Protein AF-A0A8J5JFW4-F1 (afdb_monomer)

pLDDT: mean 97.4, std 1.34, range [9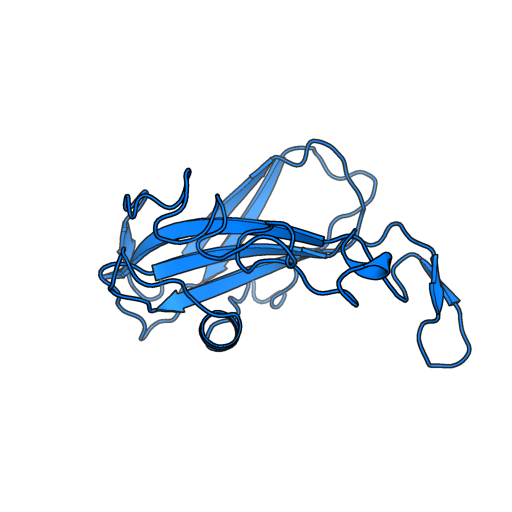2.25, 98.81]

InterPro domains:
  IPR004302 Cellulose/chitin-binding protein, N-terminal [PF03067] (5-155)

Solvent-accessible surface area (backbone atoms only — not comparable to full-atom values): 8686 Å² total; per-residue (Å²): 101,42,64,85,74,44,77,62,39,61,32,83,32,45,42,67,52,87,56,64,84,58,36,50,56,32,28,71,18,86,67,18,75,56,62,68,76,48,76,48,50,42,43,36,76,42,80,47,75,46,82,44,94,70,88,45,39,34,31,38,37,40,26,38,21,83,63,63,42,56,71,57,66,82,56,66,73,48,26,69,75,33,67,33,38,32,66,86,68,80,41,49,64,49,74,44,56,94,86,59,68,50,69,43,77,50,43,32,34,45,56,72,84,53,67,26,84,28,23,41,42,31,45,38,36,44,34,25,76,35,72,24,56,59,86,78,92,50,69,40,74,42,20,49,84,55,64,73,49,36,38,67,45,40,28,28,29,87

Structure (mmCIF, N/CA/C/O backbone):
data_AF-A0A8J5JFW4-F1
#
_entry.id   AF-A0A8J5JFW4-F1
#
loop_
_atom_site.group_PDB
_atom_site.id
_atom_site.type_symbol
_atom_site.label_atom_id
_atom_site.label_alt_id
_atom_site.label_comp_id
_atom_site.label_asym_id
_atom_site.label_entity_id
_atom_site.label_seq_id
_atom_site.pdbx_PDB_ins_code
_atom_site.Cartn_x
_atom_site.Cartn_y
_atom_site.Cartn_z
_atom_site.occupancy
_atom_site.B_iso_or_equiv
_atom_site.auth_seq_id
_atom_site.auth_comp_id
_atom_site.auth_asym_id
_atom_site.auth_atom_id
_atom_site.pdbx_PDB_model_num
ATOM 1 N N . VAL A 1 1 ? 4.874 -13.416 -13.579 1.00 93.19 1 VAL A N 1
ATOM 2 C CA . VAL A 1 1 ? 3.407 -13.609 -13.709 1.00 93.19 1 VAL A CA 1
ATOM 3 C C . VAL A 1 1 ? 2.710 -12.271 -13.915 1.00 93.19 1 VAL A C 1
ATOM 5 O O . VAL A 1 1 ? 2.188 -12.075 -15.003 1.00 93.19 1 VAL A O 1
ATOM 8 N N . GLN A 1 2 ? 2.814 -11.332 -12.965 1.00 96.44 2 GLN A N 1
ATOM 9 C CA . GLN A 1 2 ? 2.224 -9.981 -13.025 1.00 96.44 2 GLN A CA 1
ATOM 10 C C . GLN A 1 2 ? 2.268 -9.324 -14.421 1.00 96.44 2 GLN A C 1
ATOM 12 O O . GLN A 1 2 ? 1.226 -9.097 -15.022 1.00 96.44 2 GLN A O 1
ATOM 17 N N . TRP A 1 3 ? 3.454 -9.081 -14.985 1.00 95.44 3 TRP A N 1
ATOM 18 C CA . TRP A 1 3 ? 3.579 -8.346 -16.254 1.00 95.44 3 TRP A CA 1
ATOM 19 C C . TRP A 1 3 ? 3.353 -9.184 -17.514 1.00 95.44 3 TRP A C 1
ATOM 21 O O . TRP A 1 3 ? 2.785 -8.691 -18.478 1.00 95.44 3 TRP A O 1
ATOM 31 N N . ASN A 1 4 ? 3.753 -10.457 -17.501 1.00 94.31 4 ASN A N 1
ATOM 32 C CA . ASN A 1 4 ? 3.6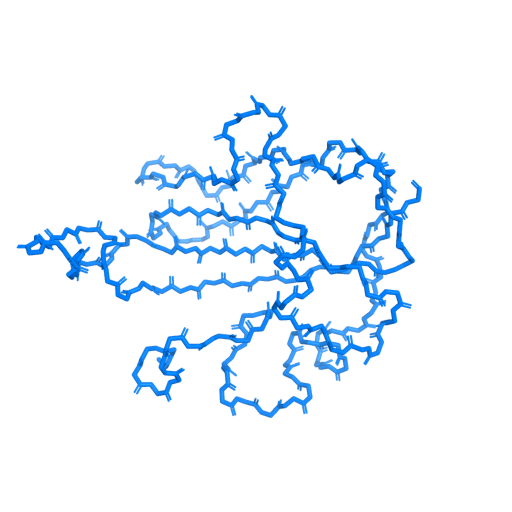81 -11.309 -18.696 1.00 94.31 4 ASN A CA 1
ATOM 33 C C . ASN A 1 4 ? 2.305 -11.957 -18.916 1.00 94.31 4 ASN A C 1
ATOM 35 O O . ASN A 1 4 ? 2.001 -12.343 -20.037 1.00 94.31 4 ASN A O 1
ATOM 39 N N . GLN A 1 5 ? 1.522 -12.170 -17.853 1.00 96.31 5 GLN A N 1
ATOM 40 C CA . GLN A 1 5 ? 0.241 -12.894 -17.917 1.00 96.31 5 GLN A CA 1
ATOM 41 C C . GLN A 1 5 ? -0.944 -12.047 -17.452 1.00 96.31 5 GLN A C 1
ATOM 43 O O . GLN A 1 5 ? -2.051 -12.250 -17.939 1.00 96.31 5 GLN A O 1
ATOM 48 N N . ASN A 1 6 ? -0.719 -11.105 -16.528 1.00 96.94 6 ASN A N 1
ATOM 49 C CA . ASN A 1 6 ? -1.789 -10.315 -15.916 1.00 96.94 6 ASN A CA 1
ATOM 50 C C . ASN A 1 6 ? -1.755 -8.835 -16.322 1.00 96.94 6 ASN A C 1
ATOM 52 O O . ASN A 1 6 ? -2.416 -8.026 -15.675 1.00 96.94 6 ASN A O 1
ATOM 56 N N . ASP A 1 7 ? -0.985 -8.463 -17.347 1.00 96.50 7 ASP A N 1
ATOM 57 C CA . ASP A 1 7 ? -0.866 -7.079 -17.832 1.00 96.50 7 ASP A CA 1
ATOM 58 C C . ASP A 1 7 ? -0.523 -6.068 -16.719 1.00 96.50 7 ASP A C 1
ATOM 60 O O . ASP A 1 7 ? -1.106 -4.989 -16.626 1.00 96.50 7 ASP A O 1
ATOM 64 N N . GLY A 1 8 ? 0.376 -6.447 -15.809 1.00 95.62 8 GLY A N 1
ATOM 65 C CA . GLY A 1 8 ? 0.798 -5.611 -14.680 1.00 95.62 8 GLY A CA 1
ATOM 66 C C . GLY A 1 8 ? -0.116 -5.685 -13.453 1.00 95.62 8 GLY A C 1
ATOM 67 O O . GLY A 1 8 ? 0.238 -5.168 -12.392 1.00 95.62 8 GLY A O 1
ATOM 68 N N . LYS A 1 9 ? -1.266 -6.362 -13.549 1.00 97.12 9 LYS A N 1
ATOM 69 C CA . LYS A 1 9 ? -2.244 -6.445 -12.456 1.00 97.12 9 LYS A CA 1
ATOM 70 C C . LYS A 1 9 ? -1.777 -7.376 -11.341 1.00 97.12 9 LYS A C 1
ATOM 72 O O . LYS A 1 9 ? -1.210 -8.446 -11.579 1.00 97.12 9 LYS A O 1
ATOM 77 N N . CYS A 1 10 ? -2.105 -6.974 -10.121 1.00 97.69 10 CYS A N 1
ATOM 78 C CA . CY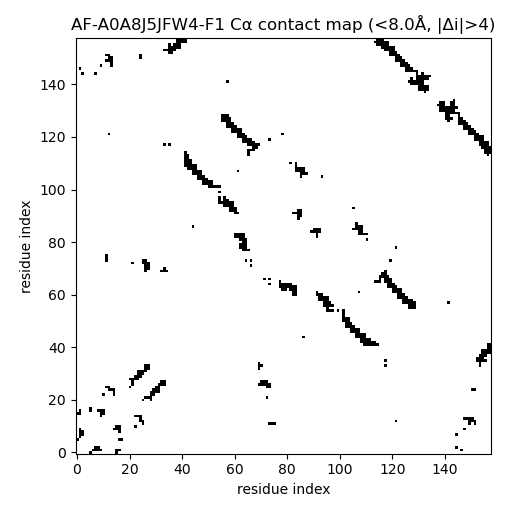S A 1 10 ? -1.819 -7.675 -8.877 1.00 97.69 10 CYS A CA 1
ATOM 79 C C . CYS A 1 10 ? -3.079 -7.659 -8.001 1.00 97.69 10 CYS A C 1
ATOM 81 O O . CYS A 1 10 ? -3.854 -6.699 -8.062 1.00 97.69 10 CYS A O 1
ATOM 83 N N . GLY A 1 11 ? -3.306 -8.714 -7.214 1.00 98.00 11 GLY A N 1
ATOM 84 C CA . GLY A 1 11 ? -4.351 -8.728 -6.193 1.00 98.00 11 GLY A CA 1
ATOM 85 C C . GLY A 1 11 ? -4.190 -7.556 -5.221 1.00 98.00 11 GLY A C 1
ATOM 86 O O . GLY A 1 11 ? -3.095 -7.018 -5.034 1.00 98.00 11 GLY A O 1
ATOM 87 N N . VAL A 1 12 ? -5.288 -7.130 -4.595 1.00 97.75 12 VAL A N 1
ATOM 88 C CA . VAL A 1 12 ? -5.250 -6.005 -3.643 1.00 97.75 12 VAL A CA 1
ATOM 89 C C . VAL A 1 12 ? -4.364 -6.318 -2.435 1.00 97.75 12 VAL A C 1
ATOM 91 O O . VAL A 1 12 ? -3.755 -5.413 -1.885 1.00 97.75 12 VAL A O 1
ATOM 94 N N . CYS A 1 13 ? -4.202 -7.591 -2.076 1.00 98.38 13 CYS A N 1
ATOM 95 C CA . CYS A 1 13 ? -3.366 -8.011 -0.953 1.00 98.38 13 CYS A CA 1
ATOM 96 C C . CYS A 1 13 ? -2.139 -8.838 -1.371 1.00 98.38 13 CYS A C 1
ATOM 98 O O . CYS A 1 13 ? -1.579 -9.551 -0.548 1.00 98.38 13 CYS A O 1
ATOM 100 N N . GLY A 1 14 ? -1.700 -8.700 -2.630 1.00 98.19 14 GLY A N 1
ATOM 101 C CA . GLY A 1 14 ? -0.435 -9.261 -3.132 1.00 98.19 14 GLY A CA 1
ATOM 102 C C . GLY A 1 14 ? -0.561 -10.582 -3.885 1.00 98.19 14 GLY A C 1
ATOM 103 O O . GLY A 1 14 ? 0.407 -11.030 -4.497 1.00 98.19 14 GLY A O 1
ATOM 104 N N . ASP A 1 15 ? -1.749 -11.183 -3.895 1.00 98.56 15 ASP A N 1
ATOM 105 C CA . ASP A 1 15 ? -2.010 -12.432 -4.602 1.00 98.56 15 ASP A CA 1
ATOM 106 C C . ASP A 1 15 ? -1.881 -12.294 -6.130 1.00 98.56 15 ASP A C 1
ATOM 108 O O . ASP A 1 15 ? -2.008 -11.213 -6.722 1.00 98.56 15 ASP A O 1
ATOM 112 N N . ASN A 1 16 ? -1.726 -13.432 -6.807 1.00 98.12 16 ASN A N 1
ATOM 113 C CA . ASN A 1 16 ? -1.787 -13.486 -8.259 1.00 98.12 16 ASN A CA 1
ATOM 114 C C . ASN A 1 16 ? -3.169 -13.032 -8.762 1.00 98.12 16 ASN A C 1
ATOM 116 O O . ASN A 1 16 ? -4.200 -13.619 -8.444 1.00 98.12 16 ASN A O 1
ATOM 120 N N . TRP A 1 17 ? -3.192 -12.011 -9.621 1.00 97.88 17 TRP A N 1
ATOM 121 C CA . TRP A 1 17 ? -4.436 -11.447 -10.148 1.00 97.88 17 TRP A CA 1
ATOM 122 C C . TRP A 1 17 ? -5.326 -12.466 -10.881 1.00 97.88 17 TRP A C 1
ATOM 124 O O . TRP A 1 17 ? -6.547 -12.324 -10.869 1.00 97.88 17 TRP A O 1
ATOM 134 N N . ALA A 1 18 ? -4.754 -13.490 -11.513 1.00 97.56 18 ALA A N 1
ATOM 135 C CA . ALA A 1 18 ? -5.536 -14.502 -12.225 1.00 97.56 18 ALA A CA 1
ATOM 136 C C . ALA A 1 18 ? -6.252 -15.503 -11.298 1.00 97.56 18 ALA A C 1
ATOM 138 O O . ALA A 1 18 ? -7.145 -16.215 -11.762 1.00 97.56 18 ALA A O 1
ATOM 139 N N . ASP A 1 19 ? -5.884 -15.562 -10.016 1.00 98.00 19 ASP A N 1
ATOM 140 C CA . ASP A 1 19 ? -6.501 -16.485 -9.067 1.00 98.00 19 ASP A CA 1
ATOM 141 C C . ASP A 1 19 ? -7.954 -16.062 -8.776 1.00 98.00 19 ASP A C 1
ATOM 143 O O . ASP A 1 19 ? -8.260 -14.859 -8.759 1.00 98.00 19 ASP A O 1
ATOM 147 N N . PRO A 1 20 ? -8.874 -17.027 -8.579 1.00 97.44 20 PRO A N 1
ATOM 148 C CA . PRO A 1 20 ? -10.273 -16.731 -8.301 1.00 97.44 20 PRO A CA 1
ATOM 149 C C . PRO A 1 20 ? -10.427 -16.011 -6.960 1.00 97.44 20 PRO A C 1
ATOM 151 O O . PRO A 1 20 ? -9.698 -16.281 -6.011 1.00 97.44 20 PRO A O 1
ATOM 154 N N . GLN A 1 21 ? -11.421 -15.128 -6.871 1.00 96.88 21 GLN A N 1
ATOM 155 C CA . GLN A 1 21 ? -11.783 -14.499 -5.605 1.00 96.88 21 GLN A CA 1
ATOM 156 C C . GLN A 1 21 ? -12.712 -15.399 -4.761 1.00 96.88 21 GLN A C 1
ATOM 158 O O . GLN A 1 21 ? -13.586 -16.059 -5.338 1.00 96.88 21 GLN A O 1
ATOM 163 N N . PRO A 1 22 ? -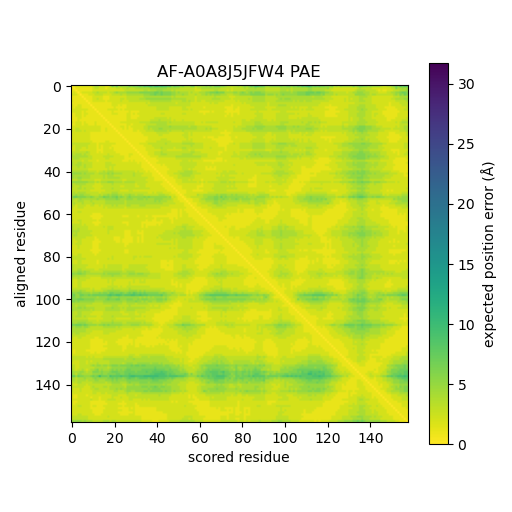12.590 -15.384 -3.417 1.00 97.50 22 PRO A N 1
ATOM 164 C CA . PRO A 1 22 ? -11.565 -14.664 -2.656 1.00 97.50 22 PRO A CA 1
ATOM 165 C C . PRO A 1 22 ? -10.181 -15.291 -2.844 1.00 97.50 22 PRO A C 1
ATOM 167 O O . PRO A 1 22 ? -10.031 -16.509 -2.738 1.00 97.50 22 PRO A O 1
ATOM 170 N N . ARG A 1 23 ? -9.180 -14.448 -3.114 1.00 98.44 23 ARG A N 1
ATOM 171 C CA . ARG A 1 23 ? -7.777 -14.881 -3.097 1.00 98.44 23 ARG A CA 1
ATOM 172 C C . ARG A 1 23 ? -7.329 -15.100 -1.655 1.00 98.44 23 ARG A C 1
ATOM 174 O O . ARG A 1 23 ? -8.012 -14.673 -0.723 1.00 98.44 23 ARG A O 1
ATOM 181 N N . ASP A 1 24 ? -6.200 -15.767 -1.451 1.00 98.50 24 ASP A N 1
ATOM 182 C CA . ASP A 1 24 ? -5.784 -16.221 -0.124 1.00 98.50 24 ASP A CA 1
ATOM 183 C C . ASP A 1 24 ? -5.656 -15.078 0.895 1.00 98.50 24 ASP A C 1
ATOM 185 O O . ASP A 1 24 ? -6.057 -15.247 2.052 1.00 98.50 24 ASP A O 1
ATOM 189 N N . ASN A 1 25 ? -5.158 -13.912 0.475 1.00 98.56 25 ASN A N 1
ATOM 190 C CA . ASN A 1 25 ? -4.994 -12.739 1.335 1.00 98.56 25 ASN A CA 1
ATOM 191 C C . ASN A 1 25 ? -6.188 -11.762 1.324 1.00 98.56 25 ASN A C 1
ATOM 193 O O . ASN A 1 25 ? -6.134 -10.731 1.993 1.00 98.56 25 ASN A O 1
ATOM 197 N N . GLU A 1 26 ? -7.276 -12.071 0.615 1.00 98.31 26 GLU A N 1
ATOM 198 C CA . GLU A 1 26 ? -8.506 -11.266 0.589 1.00 98.31 26 GLU A CA 1
ATOM 199 C C . GLU A 1 26 ? -9.531 -11.747 1.632 1.00 98.31 26 GLU A C 1
ATOM 201 O O . GLU A 1 26 ? -9.447 -12.863 2.146 1.00 98.31 26 GLU A O 1
ATOM 206 N N . ALA A 1 27 ? -10.535 -10.917 1.941 1.00 98.12 27 ALA A N 1
ATOM 207 C CA . ALA A 1 27 ? -11.616 -11.274 2.863 1.00 98.12 27 ALA A CA 1
ATOM 208 C C . ALA A 1 27 ? -12.322 -12.575 2.436 1.00 98.12 27 ALA A C 1
ATOM 210 O O . ALA A 1 27 ? -12.810 -12.693 1.311 1.00 98.12 27 ALA A O 1
ATOM 211 N N . GLY A 1 28 ? -12.382 -13.552 3.343 1.00 96.44 28 GLY A N 1
ATOM 212 C CA . GLY A 1 28 ? -12.917 -14.890 3.067 1.00 96.44 28 GLY A CA 1
ATOM 213 C C . GLY A 1 28 ? -11.906 -15.876 2.464 1.00 96.44 28 GLY A C 1
ATOM 214 O O . GLY A 1 28 ? -12.243 -17.049 2.305 1.00 96.44 28 GLY A O 1
ATOM 215 N N . GLY A 1 29 ? -10.686 -15.427 2.163 1.00 97.81 29 GLY A N 1
ATOM 216 C CA . GLY A 1 29 ? -9.555 -16.270 1.792 1.00 97.81 29 GLY A CA 1
ATOM 217 C C . GLY A 1 29 ? -8.939 -17.001 2.986 1.00 97.81 29 GLY A C 1
ATOM 218 O O . GLY A 1 29 ? -9.366 -16.864 4.136 1.00 97.81 29 GLY A O 1
ATOM 219 N N . THR A 1 30 ? -7.892 -17.780 2.719 1.00 98.19 30 THR A N 1
ATOM 220 C CA . THR A 1 30 ? -7.172 -18.564 3.735 1.00 98.19 30 THR A CA 1
ATOM 221 C C . THR A 1 30 ? -6.655 -17.700 4.898 1.00 98.19 30 THR A C 1
ATOM 223 O O . THR A 1 30 ? -6.710 -18.121 6.064 1.00 98.19 30 THR A O 1
ATOM 226 N N . TYR A 1 31 ? -6.176 -16.488 4.598 1.00 98.25 31 TYR A N 1
ATOM 227 C CA . TYR A 1 31 ? -5.553 -15.571 5.556 1.00 98.25 31 TYR A CA 1
ATOM 228 C C . TYR A 1 31 ? -6.434 -14.368 5.918 1.00 98.25 31 TYR A C 1
ATOM 230 O O . TYR A 1 31 ? -6.335 -13.880 7.045 1.00 98.25 31 TYR A O 1
ATOM 238 N N . GLY A 1 32 ? -7.335 -13.926 5.032 1.00 97.12 32 GLY A N 1
ATOM 239 C CA . GLY A 1 32 ? -8.265 -12.816 5.281 1.00 97.12 32 GLY A CA 1
ATOM 240 C C . GLY A 1 32 ? -9.440 -13.199 6.185 1.00 97.12 32 GLY A C 1
ATOM 241 O O . GLY A 1 32 ? -10.585 -13.300 5.742 1.00 97.12 32 GLY A O 1
ATOM 242 N N . LYS A 1 33 ? -9.145 -13.433 7.469 1.00 96.94 33 LYS A N 1
ATOM 243 C CA . LYS A 1 33 ? -10.101 -13.920 8.482 1.00 96.94 33 LYS A CA 1
ATOM 244 C C . LYS A 1 33 ? -10.906 -12.817 9.177 1.00 96.94 33 LYS A C 1
ATOM 246 O O . LYS A 1 33 ? -11.731 -13.145 10.030 1.00 96.94 33 LYS A O 1
ATOM 251 N N . GLY A 1 34 ? -10.655 -11.542 8.872 1.00 96.44 34 GLY A N 1
ATOM 252 C CA . GLY A 1 34 ? -11.365 -10.424 9.495 1.00 96.44 34 GLY A CA 1
ATOM 253 C C . GLY A 1 34 ? -10.985 -10.174 10.953 1.00 96.44 34 GLY A C 1
ATOM 254 O O . GLY A 1 34 ? -11.796 -9.673 11.734 1.00 96.44 34 GLY A O 1
ATOM 255 N N . VAL A 1 35 ? -9.786 -10.595 11.357 1.00 98.31 35 VAL A N 1
ATOM 256 C CA . VAL A 1 35 ? -9.301 -10.424 12.729 1.00 98.31 35 VAL A CA 1
ATOM 257 C C . VAL A 1 35 ? -8.676 -9.045 12.846 1.00 98.31 35 VAL A C 1
ATOM 259 O O . VAL A 1 35 ? -7.623 -8.807 12.268 1.00 98.31 35 VAL A O 1
ATOM 262 N N . ILE A 1 36 ? -9.292 -8.167 13.636 1.00 98.62 36 ILE A N 1
ATOM 263 C CA . ILE A 1 36 ? -8.736 -6.841 13.917 1.00 98.62 36 ILE A CA 1
ATOM 264 C C . ILE A 1 36 ? -7.453 -6.993 14.736 1.00 98.62 36 ILE A C 1
ATOM 266 O O . ILE A 1 36 ? -7.504 -7.384 15.905 1.00 98.62 36 ILE A O 1
ATOM 270 N N . VAL A 1 37 ? -6.306 -6.699 14.124 1.00 98.25 37 VAL A N 1
ATOM 271 C CA . VAL A 1 37 ? -4.990 -6.888 14.755 1.00 98.25 37 VAL A CA 1
ATOM 272 C C . VAL A 1 37 ? -4.569 -5.702 15.620 1.00 98.25 37 VAL A C 1
ATOM 274 O O . VAL A 1 37 ? -3.747 -5.865 16.520 1.00 98.25 37 VAL A O 1
ATOM 277 N N . ALA A 1 38 ? -5.145 -4.522 15.387 1.00 98.00 38 ALA A N 1
ATOM 278 C CA . ALA A 1 38 ? -4.867 -3.318 16.160 1.00 98.00 38 ALA A CA 1
ATOM 279 C C . ALA A 1 38 ? -6.033 -2.323 16.101 1.00 98.00 38 ALA A C 1
ATOM 281 O O . ALA A 1 38 ? -6.802 -2.307 15.140 1.00 98.00 38 ALA A O 1
ATOM 282 N N . ASN A 1 39 ? -6.143 -1.482 17.131 1.00 98.50 39 ASN A N 1
ATOM 283 C CA . ASN A 1 39 ? -7.095 -0.376 17.188 1.00 98.50 39 ASN A CA 1
ATOM 284 C C . ASN A 1 39 ? -6.336 0.938 17.385 1.00 98.50 39 ASN A C 1
ATOM 286 O O . ASN A 1 39 ? -5.440 1.008 18.228 1.00 98.50 39 ASN A O 1
ATOM 290 N N . TYR A 1 40 ? -6.738 1.967 16.651 1.00 98.56 40 TYR A N 1
ATOM 291 C CA . TYR A 1 40 ? -6.120 3.289 16.646 1.00 98.56 40 TYR A CA 1
ATOM 292 C C . TYR A 1 40 ? -7.159 4.384 16.874 1.00 98.56 40 TYR A C 1
ATOM 294 O O . TYR A 1 40 ? -8.367 4.141 16.828 1.00 98.56 40 TYR A O 1
ATOM 302 N N . THR A 1 41 ? -6.676 5.596 17.122 1.00 98.44 41 THR A N 1
ATOM 303 C CA . THR A 1 41 ? -7.513 6.799 17.175 1.00 98.44 41 THR A CA 1
ATOM 304 C C . THR A 1 41 ? -7.458 7.515 15.828 1.00 98.44 41 THR A C 1
ATOM 306 O O . THR A 1 41 ? -6.408 7.542 15.187 1.00 98.44 41 THR A O 1
ATOM 309 N N . ARG A 1 42 ? -8.558 8.126 15.387 1.00 97.75 42 ARG A N 1
ATOM 310 C CA . ARG A 1 42 ? -8.536 9.026 14.213 1.00 97.75 42 ARG A CA 1
ATOM 311 C C . ARG A 1 42 ? -7.441 10.098 14.333 1.00 97.75 42 ARG A C 1
ATOM 313 O O . ARG A 1 42 ? -7.191 10.607 15.428 1.00 97.75 42 ARG A O 1
ATOM 320 N N . GLY A 1 43 ? -6.784 10.433 13.224 1.00 97.62 43 GLY A N 1
ATOM 321 C CA . GLY A 1 43 ? -5.679 11.402 13.211 1.00 97.62 43 GLY A CA 1
ATOM 322 C C . GLY A 1 43 ? -4.370 10.927 13.855 1.00 97.62 43 GLY A C 1
ATOM 323 O O . GLY A 1 43 ? -3.402 11.687 13.889 1.00 97.62 43 GLY A O 1
ATOM 324 N N . GLN A 1 44 ? -4.323 9.704 14.399 1.00 98.25 44 GLN A N 1
ATOM 325 C CA . GLN A 1 44 ? -3.139 9.180 15.076 1.00 98.25 44 GLN A CA 1
ATOM 326 C C . GLN A 1 44 ? -1.968 8.994 14.100 1.00 98.25 44 GLN A C 1
ATOM 328 O O . GLN A 1 44 ? -2.135 8.508 12.981 1.00 98.25 44 GLN A O 1
ATOM 333 N N . GLU A 1 45 ? -0.766 9.330 14.568 1.00 98.38 45 GLU A N 1
ATOM 334 C CA . GLU A 1 45 ? 0.492 8.939 13.935 1.00 98.38 45 GLU A CA 1
ATOM 335 C C . GLU A 1 45 ? 0.793 7.463 14.240 1.00 98.38 45 GLU A C 1
ATOM 337 O O . GLU A 1 45 ? 0.860 7.038 15.399 1.00 98.38 45 GLU A O 1
ATOM 342 N N . LEU A 1 46 ? 0.921 6.673 13.180 1.00 96.62 46 LEU A N 1
ATOM 343 C CA . LEU A 1 46 ? 1.094 5.230 13.191 1.00 96.62 46 LEU A CA 1
ATOM 344 C C . LEU A 1 46 ? 2.533 4.886 12.803 1.00 96.62 46 LEU A C 1
ATOM 346 O O . LEU A 1 46 ? 2.921 5.099 11.656 1.00 96.62 46 LEU A O 1
ATOM 350 N N . GLU A 1 47 ? 3.300 4.304 13.726 1.00 97.81 47 GLU A N 1
ATOM 351 C CA . GLU A 1 47 ? 4.576 3.673 13.378 1.00 97.81 47 GLU A CA 1
ATOM 352 C C . GLU A 1 47 ? 4.313 2.351 12.644 1.00 97.81 47 GLU A C 1
ATOM 354 O O . GLU A 1 47 ? 3.633 1.461 13.163 1.00 97.81 47 GLU A O 1
ATOM 359 N N . ILE A 1 48 ? 4.864 2.224 11.440 1.00 97.56 48 ILE A N 1
ATOM 360 C CA . ILE A 1 48 ? 4.841 1.013 10.626 1.00 97.56 48 ILE A CA 1
ATOM 361 C C . ILE A 1 48 ? 6.264 0.481 10.514 1.00 97.56 48 ILE A C 1
ATOM 363 O O . ILE A 1 48 ? 7.185 1.217 10.162 1.00 97.56 48 ILE A O 1
ATOM 367 N N . GLN A 1 49 ? 6.416 -0.819 10.762 1.00 97.19 49 GLN A N 1
ATOM 368 C CA . GLN A 1 49 ? 7.668 -1.538 10.568 1.00 97.19 49 GLN A CA 1
ATOM 369 C C . GLN A 1 49 ? 7.523 -2.545 9.430 1.00 97.19 49 GLN A C 1
ATOM 371 O O . GLN A 1 49 ? 6.558 -3.311 9.390 1.00 97.19 49 GLN A O 1
ATOM 376 N N . VAL A 1 50 ? 8.488 -2.539 8.514 1.00 97.56 50 VAL A N 1
ATOM 377 C CA . VAL A 1 50 ? 8.572 -3.473 7.389 1.00 97.56 50 VAL A CA 1
ATOM 378 C C . VAL A 1 50 ? 9.866 -4.268 7.519 1.00 97.56 50 VAL A C 1
ATOM 380 O O . VAL A 1 50 ? 10.945 -3.683 7.614 1.00 97.56 50 VAL A O 1
ATOM 383 N N . ASP A 1 51 ? 9.735 -5.594 7.521 1.00 96.25 51 ASP A N 1
ATOM 384 C CA . ASP A 1 51 ? 10.846 -6.548 7.497 1.00 96.25 51 ASP A CA 1
ATOM 385 C C . ASP A 1 51 ? 11.156 -6.927 6.044 1.00 96.25 51 ASP A C 1
ATOM 387 O O . ASP A 1 51 ? 10.407 -7.680 5.408 1.00 96.25 51 ASP A O 1
ATOM 391 N N . LEU A 1 52 ? 12.216 -6.346 5.481 1.00 95.06 52 LEU A N 1
ATOM 392 C CA . LEU A 1 52 ? 12.579 -6.522 4.083 1.00 95.06 52 LEU A CA 1
ATOM 393 C C . LEU A 1 52 ? 13.762 -7.484 3.933 1.00 95.06 52 LEU A C 1
ATOM 395 O O . LEU A 1 52 ? 14.925 -7.092 3.906 1.00 95.06 52 LEU A O 1
ATOM 399 N N . THR A 1 53 ? 13.445 -8.759 3.712 1.00 92.25 53 THR A N 1
ATOM 400 C CA . THR A 1 53 ? 14.454 -9.823 3.538 1.00 92.25 53 THR A CA 1
ATOM 401 C C . THR A 1 53 ? 15.345 -9.663 2.299 1.00 92.25 53 THR A C 1
ATOM 403 O O . THR A 1 53 ? 16.427 -10.248 2.222 1.00 92.25 53 THR A O 1
ATOM 406 N N . THR A 1 54 ? 14.905 -8.923 1.277 1.00 94.06 54 THR A N 1
ATOM 407 C CA . THR A 1 54 ? 15.712 -8.614 0.088 1.00 94.06 54 THR A CA 1
ATOM 408 C C . THR A 1 54 ? 15.362 -7.232 -0.448 1.00 94.06 54 THR A C 1
ATOM 410 O O . THR A 1 54 ? 14.209 -6.935 -0.751 1.00 94.06 54 THR A O 1
ATOM 413 N N . ASN A 1 55 ? 16.383 -6.391 -0.588 1.00 95.31 55 ASN A N 1
ATOM 414 C CA . ASN A 1 55 ? 16.243 -5.013 -1.031 1.00 95.31 55 ASN A CA 1
ATOM 415 C C . ASN A 1 55 ? 16.237 -4.921 -2.566 1.00 95.31 55 ASN A C 1
ATOM 417 O O . ASN A 1 55 ? 17.248 -5.183 -3.221 1.00 95.31 55 ASN A O 1
ATOM 421 N N . HIS A 1 56 ? 15.092 -4.540 -3.136 1.00 96.56 56 HIS A N 1
ATOM 422 C CA . HIS A 1 56 ? 14.892 -4.355 -4.577 1.00 96.56 56 HIS A CA 1
ATOM 423 C C . HIS A 1 56 ? 14.783 -2.866 -4.969 1.00 96.56 56 HIS A C 1
ATOM 425 O O . HIS A 1 56 ? 14.258 -2.558 -6.041 1.00 96.56 56 HIS A O 1
ATOM 431 N N . LEU A 1 57 ? 15.296 -1.941 -4.139 1.00 97.44 57 LEU A N 1
ATOM 432 C CA . LEU A 1 57 ? 15.202 -0.479 -4.320 1.00 97.44 57 LEU A CA 1
ATOM 433 C C . LEU A 1 57 ? 13.746 0.002 -4.459 1.00 97.44 57 LEU A C 1
ATOM 4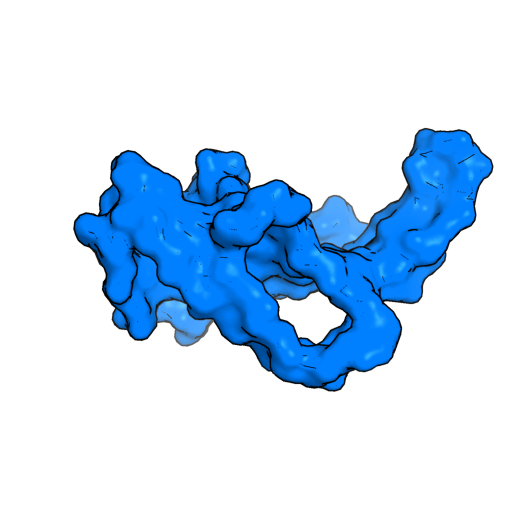35 O O . LEU A 1 57 ? 12.822 -0.751 -4.184 1.00 97.44 57 LEU A O 1
ATOM 439 N N . GLY A 1 58 ? 13.505 1.237 -4.893 1.00 97.50 58 GLY A N 1
ATOM 440 C CA . GLY A 1 58 ? 12.149 1.738 -5.143 1.00 97.50 58 GLY A CA 1
ATOM 441 C C . GLY A 1 58 ? 11.545 2.399 -3.909 1.00 97.50 58 GLY A C 1
ATOM 442 O O . GLY A 1 58 ? 12.225 3.187 -3.253 1.00 97.50 58 GLY A O 1
ATOM 443 N N . PHE A 1 59 ? 10.268 2.147 -3.619 1.00 98.38 59 PHE A N 1
ATOM 444 C CA . PHE A 1 59 ? 9.580 2.812 -2.510 1.00 98.38 59 PHE A CA 1
ATOM 445 C C . PHE A 1 59 ? 8.383 2.030 -1.960 1.00 98.38 59 PHE A C 1
ATOM 447 O O . PHE A 1 59 ? 7.717 1.285 -2.683 1.00 98.38 59 PHE A O 1
ATOM 454 N N . PHE A 1 60 ? 8.081 2.256 -0.683 1.00 98.44 60 PHE A N 1
ATOM 455 C CA . PHE A 1 60 ? 6.828 1.855 -0.053 1.00 98.44 60 PHE A CA 1
ATOM 456 C C . PHE A 1 60 ? 5.798 2.985 -0.105 1.00 98.44 60 PHE A C 1
ATOM 458 O O . PHE A 1 60 ? 6.137 4.158 0.063 1.00 98.44 60 PHE A O 1
ATOM 465 N N . GLU A 1 61 ? 4.539 2.600 -0.262 1.00 98.75 61 GLU A N 1
ATOM 466 C CA . GLU A 1 61 ? 3.351 3.422 -0.046 1.00 98.75 61 GLU A CA 1
ATOM 467 C C . GLU A 1 61 ? 2.397 2.689 0.902 1.00 98.75 61 GLU A C 1
ATOM 469 O O . GLU A 1 61 ? 2.393 1.454 0.980 1.00 98.75 61 GLU A O 1
ATOM 474 N N . PHE A 1 62 ? 1.585 3.463 1.620 1.00 98.81 62 PHE A N 1
ATOM 475 C CA . PHE A 1 62 ? 0.596 2.944 2.556 1.00 98.81 62 PHE A CA 1
ATOM 476 C C . PHE A 1 62 ? -0.766 3.547 2.249 1.00 98.81 62 PHE A C 1
ATOM 478 O O . PHE A 1 62 ? -0.890 4.763 2.135 1.00 98.81 62 PHE A O 1
ATOM 485 N N . SER A 1 63 ? -1.788 2.706 2.147 1.00 98.75 63 SER A N 1
ATOM 486 C CA . SER A 1 63 ? -3.151 3.132 1.825 1.00 98.75 63 SER A CA 1
ATOM 487 C C . SER A 1 63 ? -4.156 2.517 2.784 1.00 98.75 63 SER A C 1
ATOM 489 O O . SER A 1 63 ? -3.929 1.436 3.324 1.00 98.75 63 SER A O 1
ATOM 491 N N . LEU A 1 64 ? -5.285 3.186 2.981 1.00 98.69 64 LEU A N 1
ATOM 492 C CA . LEU A 1 64 ? -6.331 2.760 3.901 1.00 98.69 64 LEU A CA 1
ATOM 493 C C . LEU A 1 64 ? -7.672 2.638 3.170 1.00 98.69 64 LEU A C 1
ATOM 495 O O . LEU A 1 64 ? -8.084 3.545 2.463 1.00 98.69 64 LEU A O 1
ATOM 499 N N . CYS A 1 65 ? -8.386 1.534 3.369 1.00 98.81 65 CYS A N 1
ATOM 500 C CA . CYS A 1 65 ? -9.752 1.364 2.878 1.00 98.81 65 CYS A CA 1
ATOM 501 C C . CYS A 1 65 ? -10.723 1.239 4.054 1.00 98.81 65 CYS A C 1
ATOM 503 O O . CYS A 1 65 ? -10.572 0.351 4.898 1.00 98.81 65 CYS A O 1
ATOM 505 N N . VAL A 1 66 ? -11.751 2.090 4.086 1.00 98.62 66 VAL A N 1
ATOM 506 C CA . VAL A 1 66 ? -12.838 2.033 5.073 1.00 98.62 66 VAL A CA 1
ATOM 507 C C . VAL A 1 66 ? -13.869 0.993 4.632 1.00 98.62 66 VAL A C 1
ATOM 509 O O . VAL A 1 66 ? -14.690 1.246 3.751 1.00 98.62 66 VAL A O 1
ATOM 512 N N . ASN A 1 67 ? -13.841 -0.198 5.237 1.00 98.25 67 ASN A N 1
ATOM 513 C CA . ASN A 1 67 ? -14.621 -1.339 4.749 1.00 98.25 67 ASN A CA 1
ATOM 514 C C . ASN A 1 67 ? -15.823 -1.698 5.644 1.00 98.25 67 ASN A C 1
ATOM 516 O O . ASN A 1 67 ? -16.917 -1.922 5.127 1.00 98.25 67 ASN A O 1
ATOM 520 N N . ASN A 1 68 ? -15.654 -1.685 6.972 1.00 98.44 68 ASN A N 1
ATOM 521 C CA . ASN A 1 68 ? -16.677 -1.945 8.002 1.00 98.44 68 ASN A CA 1
ATOM 522 C C . ASN A 1 68 ? -17.417 -3.294 7.883 1.00 98.44 68 ASN A C 1
ATOM 524 O O . ASN A 1 68 ? -18.440 -3.500 8.537 1.00 98.44 68 ASN A O 1
ATOM 528 N N . ASP A 1 69 ? -16.897 -4.216 7.076 1.00 98.12 69 ASP A N 1
ATOM 529 C CA . ASP A 1 69 ? -17.452 -5.546 6.847 1.00 98.12 69 ASP A CA 1
ATOM 530 C C . ASP A 1 69 ? -16.317 -6.533 6.572 1.00 98.12 69 ASP A C 1
ATOM 532 O O . ASP A 1 69 ? -15.797 -6.632 5.463 1.00 98.12 69 ASP A O 1
ATOM 536 N N . VAL A 1 70 ? -15.973 -7.319 7.589 1.00 97.31 70 VAL A N 1
ATOM 537 C CA . VAL A 1 70 ? -14.908 -8.331 7.540 1.00 97.31 70 VAL A CA 1
ATOM 538 C C . VAL A 1 70 ? -15.098 -9.410 6.467 1.00 97.31 70 VAL A C 1
ATOM 540 O O . VAL A 1 70 ? -14.164 -10.152 6.179 1.00 97.31 70 VAL A O 1
ATOM 543 N N . THR A 1 71 ? -16.294 -9.539 5.889 1.00 96.94 71 THR A N 1
ATOM 544 C CA . THR A 1 71 ? -16.597 -10.526 4.842 1.00 96.94 71 THR A CA 1
ATOM 545 C C . THR A 1 71 ? -16.531 -9.946 3.432 1.00 96.94 71 THR A C 1
ATOM 547 O O . THR A 1 71 ? -16.586 -10.686 2.449 1.00 96.94 71 THR A O 1
ATOM 550 N N . LYS A 1 72 ? -16.403 -8.622 3.313 1.00 98.12 72 LYS A N 1
ATOM 551 C CA . LYS A 1 72 ? -16.389 -7.918 2.037 1.00 98.12 72 LYS A CA 1
ATOM 552 C C . LYS A 1 72 ? -14.964 -7.782 1.511 1.00 98.12 72 LYS A C 1
ATOM 554 O O . LYS A 1 72 ? -14.110 -7.171 2.147 1.00 98.12 72 LYS A O 1
ATOM 559 N N . ILE A 1 73 ? -14.739 -8.292 0.301 1.00 98.12 73 ILE A N 1
ATOM 560 C CA . ILE A 1 73 ? -13.494 -8.079 -0.443 1.00 98.12 73 ILE A CA 1
ATOM 561 C C . ILE A 1 73 ? -13.411 -6.603 -0.849 1.00 98.12 73 ILE A C 1
ATOM 563 O O . ILE A 1 73 ? -14.301 -6.080 -1.529 1.00 98.12 73 ILE A O 1
ATOM 567 N N . ILE A 1 74 ? -12.338 -5.936 -0.427 1.00 98.38 74 ILE A N 1
ATOM 568 C CA . ILE A 1 74 ? -12.052 -4.555 -0.817 1.00 98.38 74 ILE A CA 1
ATOM 569 C C . ILE A 1 74 ? -11.606 -4.475 -2.280 1.00 98.38 74 ILE A C 1
ATOM 571 O O . ILE A 1 74 ? -11.164 -5.457 -2.877 1.00 98.38 74 ILE A O 1
ATOM 575 N N . LYS A 1 75 ? -11.693 -3.281 -2.860 1.00 97.88 75 LYS A N 1
ATOM 576 C CA . LYS A 1 75 ? -11.162 -3.003 -4.196 1.00 97.88 75 LYS A CA 1
ATOM 577 C C . LYS A 1 75 ? -10.089 -1.928 -4.126 1.00 97.88 75 LYS A C 1
ATOM 579 O O . LYS A 1 75 ? -10.063 -1.163 -3.163 1.00 97.88 75 LYS A O 1
ATOM 584 N N . GLN A 1 76 ? -9.251 -1.853 -5.160 1.00 97.56 76 GLN A N 1
ATOM 585 C 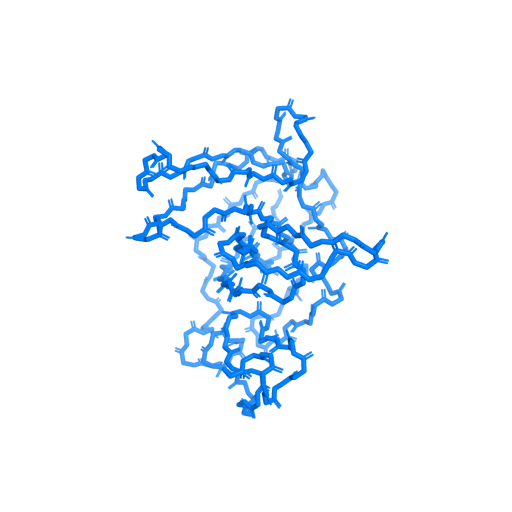CA . GLN A 1 76 ? -8.195 -0.844 -5.238 1.00 97.56 76 GLN A CA 1
ATOM 586 C C . GLN A 1 76 ? -8.771 0.573 -5.137 1.00 97.56 76 GLN A C 1
ATOM 588 O O . GLN A 1 76 ? -8.214 1.390 -4.419 1.00 97.56 76 GLN A O 1
ATOM 593 N N . GLU A 1 77 ? -9.952 0.824 -5.712 1.00 98.31 77 GLU A N 1
ATOM 594 C CA . GLU A 1 77 ? -10.570 2.152 -5.672 1.00 98.31 77 GLU A CA 1
ATOM 595 C C . GLU A 1 77 ? -10.848 2.638 -4.241 1.00 98.31 77 GLU A C 1
ATOM 597 O O . GLU A 1 77 ? -10.792 3.831 -3.994 1.00 98.31 77 GLU A O 1
ATOM 602 N N . CYS A 1 78 ? -11.102 1.730 -3.292 1.00 98.62 78 CYS A N 1
ATOM 603 C CA . CYS A 1 78 ? -11.299 2.092 -1.885 1.00 98.62 78 CYS A CA 1
ATOM 604 C C . CYS A 1 78 ? -9.988 2.485 -1.190 1.00 98.62 78 CYS A C 1
ATOM 606 O O . CYS A 1 78 ? -9.985 3.317 -0.293 1.00 98.62 78 CYS A O 1
ATOM 608 N N . LEU A 1 79 ? -8.871 1.866 -1.579 1.00 98.50 79 LEU A N 1
ATOM 609 C CA . LEU A 1 79 ? -7.546 2.199 -1.051 1.00 98.50 79 LEU A CA 1
ATOM 610 C C . LEU A 1 79 ? -7.052 3.534 -1.616 1.00 98.50 79 LEU A C 1
ATOM 612 O O . LEU A 1 79 ? -6.414 4.311 -0.907 1.00 98.50 79 LEU A O 1
ATOM 616 N N . ASP A 1 80 ? -7.390 3.809 -2.875 1.00 97.50 80 ASP A N 1
ATOM 617 C CA . ASP A 1 80 ? -7.031 5.045 -3.568 1.00 97.50 80 ASP A CA 1
ATOM 618 C C . ASP A 1 80 ? -7.723 6.284 -2.953 1.00 97.50 80 ASP A C 1
ATOM 620 O O . ASP A 1 80 ? -7.260 7.406 -3.156 1.00 97.50 80 ASP A O 1
ATOM 624 N N . GLU A 1 81 ? -8.795 6.102 -2.166 1.00 97.81 81 GLU A N 1
ATOM 625 C CA . GLU A 1 81 ? -9.455 7.181 -1.409 1.00 97.81 81 GLU A CA 1
ATOM 626 C C . GLU A 1 81 ? -8.576 7.733 -0.275 1.00 97.81 81 GLU A C 1
ATOM 628 O O . GLU A 1 81 ? -8.693 8.911 0.074 1.00 97.81 81 GLU A O 1
ATOM 633 N N . HIS A 1 82 ? -7.682 6.911 0.289 1.00 98.19 82 HIS A N 1
ATOM 634 C CA . HIS A 1 82 ? -6.834 7.299 1.417 1.00 98.19 82 HIS A CA 1
ATOM 635 C C . HIS A 1 82 ? -5.403 6.768 1.274 1.00 98.19 82 HIS A C 1
ATOM 637 O O . HIS A 1 82 ? -4.972 5.876 2.008 1.00 98.19 82 HIS A O 1
ATOM 643 N N . LEU A 1 83 ? -4.637 7.361 0.357 1.00 98.62 83 LEU A N 1
ATOM 644 C CA . LEU A 1 83 ? -3.177 7.269 0.381 1.00 98.62 83 LEU A CA 1
ATOM 645 C C . LEU A 1 83 ? -2.642 8.060 1.586 1.00 98.62 83 LEU A C 1
ATOM 647 O O . LEU A 1 83 ? -2.992 9.226 1.769 1.00 98.62 83 LEU A O 1
ATOM 651 N N . LEU A 1 84 ? -1.837 7.414 2.427 1.00 98.62 84 LEU A N 1
ATOM 652 C CA . LEU A 1 84 ? -1.371 7.981 3.688 1.00 98.62 84 LEU A CA 1
ATOM 653 C C . LEU A 1 84 ? -0.077 8.777 3.495 1.00 98.62 84 LEU A C 1
ATOM 655 O O . LEU A 1 84 ? 0.856 8.335 2.825 1.00 98.62 84 LEU A O 1
ATOM 659 N N . GLU A 1 85 ? -0.023 9.939 4.135 1.00 98.38 85 GLU A N 1
ATOM 660 C CA . GLU A 1 85 ? 1.157 10.802 4.189 1.00 98.38 85 GLU A CA 1
ATOM 661 C C . GLU A 1 85 ? 2.058 10.399 5.364 1.00 98.38 85 GLU A C 1
ATOM 663 O O . GLU A 1 85 ? 1.572 10.064 6.453 1.00 98.38 85 GLU A O 1
ATOM 668 N N . HIS A 1 86 ? 3.374 10.482 5.171 1.00 98.38 86 HIS A N 1
ATOM 669 C CA . HIS A 1 86 ? 4.341 10.377 6.262 1.00 98.38 86 HIS A CA 1
ATOM 670 C C . HIS A 1 86 ? 4.190 11.572 7.207 1.00 98.38 86 HIS A C 1
ATOM 672 O O . HIS A 1 86 ? 4.034 12.719 6.782 1.00 98.38 86 HIS A O 1
ATOM 678 N N . ALA A 1 87 ? 4.236 11.309 8.511 1.00 97.75 87 ALA A N 1
ATOM 679 C CA . ALA A 1 87 ? 3.990 12.305 9.554 1.00 97.75 87 ALA A CA 1
ATOM 680 C C . ALA A 1 87 ? 5.029 13.442 9.562 1.00 97.75 87 ALA A C 1
ATOM 682 O O . ALA A 1 87 ? 4.746 14.545 10.027 1.00 97.75 87 ALA A O 1
ATOM 683 N N . ASP A 1 88 ? 6.218 13.202 9.006 1.00 96.12 88 ASP A N 1
ATOM 684 C CA . ASP A 1 88 ? 7.275 14.203 8.847 1.00 96.12 88 ASP A CA 1
ATOM 685 C C . ASP A 1 88 ? 7.054 15.163 7.660 1.00 96.12 88 ASP A C 1
ATOM 687 O O . ASP A 1 88 ? 7.826 16.108 7.474 1.00 96.12 88 ASP A O 1
ATOM 691 N N . GLY A 1 89 ? 5.999 14.949 6.866 1.00 96.56 89 GLY A N 1
ATOM 692 C CA . GLY A 1 89 ? 5.670 15.758 5.695 1.00 96.56 89 GLY A CA 1
ATOM 693 C C . GLY A 1 89 ? 6.528 15.463 4.462 1.00 96.56 89 GLY A C 1
ATOM 694 O O . GLY A 1 89 ? 6.529 16.265 3.527 1.00 96.56 89 GLY A O 1
ATOM 695 N N . SER A 1 90 ? 7.256 14.341 4.432 1.00 96.69 90 SER A N 1
ATOM 696 C CA . SER A 1 90 ? 8.077 13.921 3.283 1.00 96.69 90 SER A CA 1
ATOM 697 C C . SER A 1 90 ? 7.268 13.435 2.070 1.00 96.69 90 SER A C 1
ATOM 699 O O . SER A 1 90 ? 7.839 13.200 1.001 1.00 96.69 90 SER A O 1
ATOM 701 N N . GLY A 1 91 ? 5.943 13.343 2.200 1.00 98.19 91 GLY A N 1
ATOM 702 C CA . GLY A 1 91 ? 5.022 12.888 1.162 1.00 98.19 91 GLY A CA 1
ATOM 703 C C . GLY A 1 91 ? 4.478 11.493 1.465 1.00 98.19 91 GLY A C 1
ATOM 704 O O . GLY A 1 91 ? 4.466 11.049 2.609 1.00 98.19 91 GLY A O 1
ATOM 705 N N . THR A 1 92 ? 4.081 10.763 0.424 1.00 98.50 92 THR A N 1
ATOM 706 C CA . THR A 1 92 ? 3.475 9.422 0.545 1.00 98.50 92 THR A CA 1
ATOM 707 C C . THR A 1 92 ? 4.467 8.277 0.338 1.00 98.50 92 THR A C 1
ATOM 709 O O . THR A 1 92 ? 4.179 7.125 0.660 1.00 98.50 92 THR A O 1
ATOM 712 N N . LYS A 1 93 ? 5.656 8.573 -0.199 1.00 98.56 93 LYS A N 1
ATOM 713 C CA . LYS A 1 93 ? 6.644 7.569 -0.612 1.00 98.56 93 LYS A CA 1
ATOM 714 C C . LYS A 1 93 ? 7.794 7.470 0.374 1.00 98.56 93 LYS A C 1
ATOM 716 O O . LYS A 1 93 ? 8.521 8.436 0.578 1.00 98.56 93 LYS A O 1
ATOM 721 N N . TYR A 1 94 ? 7.999 6.270 0.905 1.00 98.06 94 TYR A N 1
ATOM 722 C CA . TYR A 1 94 ? 9.189 5.921 1.675 1.00 98.06 94 TYR A CA 1
ATOM 723 C C . TYR A 1 94 ? 10.192 5.221 0.755 1.00 98.06 94 TYR A C 1
ATOM 725 O O . TYR A 1 94 ? 9.948 4.096 0.325 1.00 98.06 94 TYR A O 1
ATOM 733 N N . TYR A 1 95 ? 11.287 5.890 0.401 1.00 97.50 95 TYR A N 1
ATOM 734 C CA . TYR A 1 95 ? 12.258 5.363 -0.563 1.00 97.50 95 TYR A CA 1
ATOM 735 C C . TYR A 1 95 ? 13.217 4.352 0.066 1.00 97.50 95 TYR A C 1
ATOM 737 O O . TYR A 1 95 ? 13.690 4.560 1.179 1.00 97.50 95 TYR A O 1
ATOM 745 N N . ILE A 1 96 ? 13.526 3.301 -0.694 1.00 97.56 96 ILE A N 1
ATOM 746 C CA . ILE A 1 96 ? 14.454 2.234 -0.319 1.00 97.56 96 ILE A CA 1
ATOM 747 C C . ILE A 1 96 ? 15.748 2.383 -1.113 1.00 97.56 96 ILE A C 1
ATOM 749 O O . ILE A 1 96 ? 15.749 2.357 -2.349 1.00 97.56 96 ILE A O 1
ATOM 753 N N . TYR A 1 97 ? 16.859 2.505 -0.395 1.00 95.75 97 TYR A N 1
ATOM 754 C CA . TYR A 1 97 ? 18.196 2.661 -0.948 1.00 95.75 97 TYR A CA 1
ATOM 755 C C . TYR A 1 97 ? 19.042 1.412 -0.738 1.00 95.75 97 TYR A C 1
ATOM 757 O O . TYR A 1 97 ? 18.784 0.585 0.129 1.00 95.75 97 TYR A O 1
ATOM 765 N N . LYS A 1 98 ? 20.088 1.277 -1.555 1.00 93.19 98 LYS A N 1
ATOM 766 C CA . LYS A 1 98 ? 20.912 0.065 -1.658 1.00 93.19 98 LYS A CA 1
ATOM 767 C C . LYS A 1 98 ? 21.496 -0.428 -0.328 1.00 93.19 98 LYS A C 1
ATOM 769 O O . LYS A 1 98 ? 21.603 -1.635 -0.140 1.00 93.19 98 LYS A O 1
ATOM 774 N N . ASP A 1 99 ? 21.904 0.496 0.535 1.00 93.75 99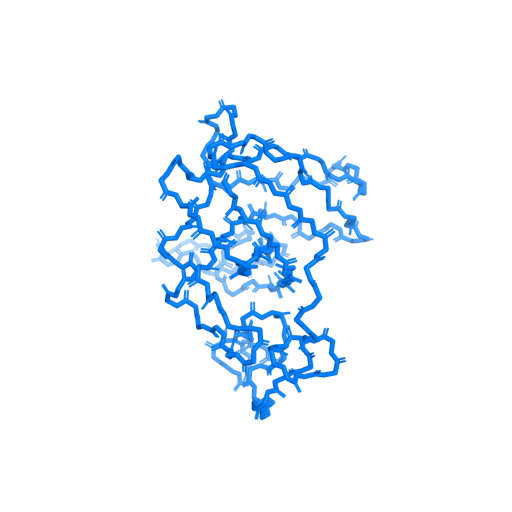 ASP A N 1
ATOM 775 C CA . ASP A 1 99 ? 22.616 0.196 1.782 1.00 93.75 99 ASP A CA 1
ATOM 776 C C . ASP A 1 99 ? 21.701 0.303 3.018 1.00 93.75 99 ASP A C 1
ATOM 778 O O . ASP A 1 99 ? 22.191 0.351 4.148 1.00 93.75 99 ASP A O 1
ATOM 782 N N . ASP A 1 100 ? 20.381 0.355 2.809 1.00 93.25 100 ASP A N 1
ATOM 783 C CA . ASP A 1 100 ? 19.414 0.392 3.901 1.00 93.25 100 ASP A CA 1
ATOM 784 C C . ASP A 1 100 ? 19.389 -0.933 4.688 1.00 93.25 100 ASP A C 1
ATOM 786 O O . ASP A 1 100 ? 19.648 -2.005 4.125 1.00 93.25 100 ASP A O 1
ATOM 790 N N . PRO A 1 101 ? 19.081 -0.880 5.998 1.00 93.75 101 PRO A N 1
ATOM 791 C CA . PRO A 1 101 ? 18.956 -2.070 6.835 1.00 93.75 101 PRO A CA 1
ATOM 792 C C . PRO A 1 101 ? 17.747 -2.936 6.444 1.00 93.75 101 PRO A C 1
ATOM 794 O O . PRO A 1 101 ? 16.834 -2.476 5.777 1.00 93.75 101 PRO A O 1
ATOM 797 N N . GLU A 1 102 ? 17.717 -4.182 6.929 1.00 93.88 102 GLU A N 1
ATOM 798 C CA . GLU A 1 102 ? 16.595 -5.123 6.740 1.00 93.88 102 GLU A CA 1
ATOM 799 C C . GLU A 1 102 ? 15.274 -4.606 7.342 1.00 93.88 102 GLU A C 1
ATOM 801 O O . GLU A 1 102 ? 14.216 -4.718 6.729 1.00 93.88 102 GLU A O 1
ATOM 806 N N . TRP A 1 103 ? 15.336 -3.998 8.530 1.00 96.69 103 TRP A N 1
ATOM 807 C CA . TRP A 1 103 ? 14.174 -3.408 9.193 1.00 96.69 103 TRP A CA 1
ATOM 808 C C . TRP A 1 103 ? 14.030 -1.933 8.842 1.00 96.69 103 TRP A C 1
ATOM 810 O O . TRP A 1 103 ? 14.906 -1.124 9.157 1.00 96.69 103 TRP A O 1
ATOM 820 N N . HIS A 1 104 ? 12.876 -1.575 8.291 1.00 96.69 104 HIS A N 1
ATOM 821 C CA . HIS A 1 104 ? 12.504 -0.197 7.999 1.00 96.69 104 HIS A CA 1
ATOM 822 C C . HIS A 1 104 ? 11.387 0.255 8.934 1.00 96.69 104 HIS A C 1
ATOM 824 O O . HIS A 1 104 ? 10.401 -0.460 9.104 1.00 96.69 104 HIS A O 1
ATOM 830 N N . SER A 1 105 ? 11.524 1.447 9.515 1.00 96.56 105 SER A N 1
ATOM 831 C CA . SER A 1 105 ? 10.469 2.089 10.302 1.00 96.56 105 SER A CA 1
ATOM 832 C C . SER A 1 105 ? 10.115 3.438 9.685 1.00 96.56 105 SER A C 1
ATOM 834 O O . SER A 1 105 ? 11.001 4.212 9.310 1.00 96.56 105 SER A O 1
ATOM 836 N N . THR A 1 106 ? 8.818 3.697 9.560 1.00 97.06 106 THR A N 1
ATOM 837 C CA . THR A 1 106 ? 8.271 4.994 9.160 1.00 97.06 106 THR A CA 1
ATOM 838 C C . THR A 1 106 ? 7.007 5.295 9.943 1.00 97.06 106 THR A C 1
ATOM 840 O O . THR A 1 106 ? 6.352 4.391 10.460 1.00 97.06 106 THR A O 1
ATOM 843 N N . VAL A 1 107 ? 6.651 6.572 10.026 1.00 98.44 107 VAL A N 1
ATOM 844 C CA . VAL A 1 107 ? 5.445 7.023 10.713 1.00 98.44 107 VAL A CA 1
ATOM 845 C C . VAL A 1 107 ? 4.515 7.652 9.691 1.00 98.44 107 VAL A C 1
ATOM 847 O O . VAL A 1 107 ? 4.883 8.636 9.057 1.00 98.44 107 VAL A O 1
ATOM 850 N N . VAL A 1 108 ? 3.311 7.107 9.545 1.00 98.50 108 VAL A N 1
ATOM 851 C CA . VAL A 1 108 ? 2.258 7.670 8.685 1.00 98.50 108 VAL A CA 1
ATOM 852 C C . VAL A 1 108 ? 1.148 8.272 9.530 1.00 98.50 108 VAL A C 1
ATOM 854 O O . VAL A 1 108 ? 0.894 7.815 10.644 1.00 98.50 108 VAL A O 1
ATOM 857 N N . LYS A 1 109 ? 0.460 9.290 9.018 1.00 98.31 109 LYS A N 1
ATOM 858 C CA . LYS A 1 109 ? -0.672 9.899 9.720 1.00 98.31 109 LYS A CA 1
ATOM 859 C C . LYS A 1 109 ? -1.996 9.318 9.217 1.00 98.31 109 LYS A C 1
ATOM 861 O O . LYS A 1 109 ? -2.292 9.380 8.025 1.00 98.31 109 LYS A O 1
ATOM 866 N N . LEU A 1 110 ? -2.816 8.785 10.127 1.00 98.44 110 LEU A N 1
ATOM 867 C CA . LEU A 1 110 ? -4.195 8.399 9.811 1.00 98.44 110 LEU A CA 1
ATOM 868 C C . LEU A 1 110 ? -5.052 9.647 9.522 1.00 98.44 110 LEU A C 1
ATOM 870 O O . LEU A 1 110 ? -4.825 10.686 10.146 1.00 98.44 110 LEU A O 1
ATOM 874 N N . PRO A 1 111 ? -6.068 9.576 8.641 1.00 97.50 111 PRO A N 1
ATOM 875 C CA . PRO A 1 111 ? -6.949 10.716 8.395 1.00 97.50 111 PRO A CA 1
ATOM 876 C C . PRO A 1 111 ? -7.691 11.155 9.668 1.00 97.50 111 PRO A C 1
ATOM 878 O O . PRO A 1 111 ? -8.102 10.327 10.487 1.00 97.50 111 PRO A O 1
ATOM 881 N N . ASP A 1 112 ? -7.867 12.466 9.842 1.00 97.19 112 ASP A N 1
ATOM 882 C CA . ASP A 1 112 ? -8.464 13.052 11.054 1.00 97.19 112 ASP A CA 1
ATOM 883 C C . ASP A 1 112 ? -9.984 12.780 11.164 1.00 97.19 112 ASP A C 1
ATOM 885 O O . ASP A 1 112 ? -10.564 12.861 12.251 1.00 97.19 112 ASP A O 1
ATOM 889 N N . ASP A 1 113 ? -10.639 12.452 10.048 1.00 96.06 113 ASP A N 1
ATOM 890 C CA . ASP A 1 113 ? -12.087 12.275 9.903 1.00 96.06 113 ASP A CA 1
ATOM 891 C C . ASP A 1 113 ? -12.526 10.827 9.627 1.00 96.06 113 ASP A C 1
ATOM 893 O O . ASP A 1 113 ? -13.727 10.549 9.570 1.00 96.06 113 ASP A O 1
ATOM 897 N N . VAL A 1 114 ? -11.581 9.890 9.519 1.00 97.38 114 VAL A N 1
ATOM 898 C CA . VAL A 1 114 ? -11.874 8.476 9.257 1.00 97.38 114 VAL A CA 1
ATOM 899 C C . VAL A 1 114 ? -12.113 7.706 10.555 1.00 97.38 114 VAL A C 1
ATOM 901 O O . VAL A 1 114 ? -11.327 7.762 11.498 1.00 97.38 114 VAL A O 1
ATOM 904 N N . VAL A 1 115 ? -13.208 6.944 10.573 1.00 98.31 115 VAL A N 1
ATOM 905 C CA . VAL A 1 115 ? -13.585 5.998 11.631 1.00 98.31 115 VAL A CA 1
ATOM 906 C C . VAL A 1 115 ? -14.064 4.714 10.966 1.00 98.31 115 VAL A C 1
ATOM 908 O O . VAL A 1 115 ? -14.829 4.755 9.999 1.00 98.31 115 VAL A O 1
ATOM 911 N N . CYS A 1 116 ? -13.639 3.568 11.491 1.00 98.56 116 CYS A N 1
ATOM 912 C CA . CYS A 1 116 ? -14.032 2.268 10.969 1.00 98.56 116 CYS A CA 1
ATOM 913 C C . CYS A 1 116 ? -13.955 1.174 12.034 1.00 98.56 116 CYS A C 1
ATOM 915 O O . CYS A 1 116 ? -12.993 1.073 12.794 1.00 98.56 116 CYS A O 1
ATOM 917 N N . THR A 1 117 ? -14.961 0.301 12.051 1.00 98.56 117 THR A N 1
ATOM 918 C CA . THR A 1 117 ? -14.932 -0.933 12.849 1.00 98.56 117 THR A CA 1
ATOM 919 C C . THR A 1 117 ? -13.988 -1.967 12.244 1.00 98.56 117 THR A C 1
ATOM 921 O O . THR A 1 117 ? -13.456 -2.807 12.965 1.00 98.56 117 THR A O 1
ATOM 924 N N . GLN A 1 118 ? -13.778 -1.888 10.927 1.00 98.62 118 GLN A N 1
ATOM 925 C CA . GLN A 1 118 ? -12.747 -2.613 10.201 1.00 98.62 118 GLN A CA 1
ATOM 926 C C . GLN A 1 118 ? -12.303 -1.799 8.979 1.00 98.62 118 GLN A C 1
ATOM 928 O O . GLN A 1 118 ? -13.079 -1.556 8.054 1.00 98.62 118 GLN A O 1
ATOM 933 N N . CYS A 1 119 ? -11.050 -1.375 8.982 1.00 98.62 119 CYS A N 1
ATOM 934 C CA . CYS A 1 119 ? -10.338 -0.865 7.825 1.00 98.62 119 CYS A CA 1
ATOM 935 C C . CYS A 1 119 ? -9.314 -1.895 7.356 1.00 98.62 119 CYS A C 1
ATOM 937 O O . CYS A 1 119 ? -8.792 -2.667 8.161 1.00 98.62 119 CYS A O 1
ATOM 939 N N . VAL A 1 120 ? -8.968 -1.833 6.074 1.00 98.75 120 VAL A N 1
ATOM 940 C CA . VAL A 1 120 ? -7.808 -2.544 5.531 1.00 98.75 120 VAL A CA 1
ATOM 941 C C . VAL A 1 120 ? -6.687 -1.540 5.306 1.00 98.75 120 VAL A C 1
ATOM 943 O O . VAL A 1 120 ? -6.842 -0.621 4.503 1.00 98.75 120 VAL A O 1
ATOM 946 N N . LEU A 1 121 ? -5.570 -1.719 6.008 1.00 98.75 121 LEU A N 1
ATOM 947 C CA . LEU A 1 121 ? -4.314 -1.026 5.737 1.00 98.75 121 LEU A CA 1
ATOM 948 C C . LEU A 1 121 ? -3.523 -1.847 4.716 1.00 98.75 121 LEU A C 1
ATOM 950 O O . LEU A 1 121 ? -3.228 -3.015 4.971 1.00 98.75 121 LEU A O 1
ATOM 954 N N . GLN A 1 122 ? -3.182 -1.251 3.577 1.00 98.81 122 GLN A N 1
ATOM 955 C CA . GLN A 1 122 ? -2.331 -1.856 2.558 1.00 98.81 122 GLN A CA 1
ATOM 956 C C . GLN A 1 122 ? -0.916 -1.287 2.660 1.00 98.81 122 GLN A C 1
ATOM 958 O O . GLN A 1 122 ? -0.731 -0.073 2.617 1.00 98.81 122 GLN A O 1
ATOM 963 N N . TRP A 1 123 ? 0.076 -2.170 2.723 1.00 98.75 123 TRP A N 1
ATOM 964 C CA . TRP A 1 123 ? 1.453 -1.865 2.344 1.00 98.75 123 TRP A CA 1
ATOM 965 C C . TRP A 1 123 ? 1.635 -2.202 0.866 1.00 98.75 123 TRP A C 1
ATOM 967 O O . TRP A 1 123 ? 1.269 -3.297 0.433 1.00 98.75 123 TRP A O 1
ATOM 977 N N . HIS A 1 124 ? 2.197 -1.276 0.099 1.00 98.62 124 HIS A N 1
ATOM 978 C CA . HIS A 1 124 ? 2.509 -1.452 -1.311 1.00 98.62 124 HIS A CA 1
ATOM 979 C C . HIS A 1 124 ? 3.986 -1.150 -1.545 1.00 98.62 124 HIS A C 1
ATOM 981 O O . HIS A 1 124 ? 4.431 -0.023 -1.354 1.00 98.62 124 HIS A O 1
ATOM 987 N N . TYR A 1 125 ? 4.747 -2.153 -1.976 1.00 98.50 125 TYR A N 1
ATOM 988 C CA . TYR A 1 125 ? 6.136 -1.993 -2.378 1.00 98.50 125 TYR A CA 1
ATOM 989 C C . TYR A 1 125 ? 6.250 -2.025 -3.898 1.00 98.50 125 TYR A C 1
ATOM 991 O O . TYR A 1 125 ? 6.074 -3.073 -4.524 1.00 98.50 125 TYR A O 1
ATOM 999 N N . HIS A 1 126 ? 6.577 -0.873 -4.477 1.00 98.06 126 HIS A N 1
ATOM 1000 C CA . HIS A 1 126 ? 6.979 -0.762 -5.869 1.00 98.06 126 HIS A CA 1
ATOM 1001 C C . HIS A 1 126 ? 8.506 -0.808 -5.942 1.00 98.06 126 HIS A C 1
ATOM 1003 O O . HIS A 1 126 ? 9.184 0.143 -5.544 1.00 98.06 126 HIS A O 1
ATOM 1009 N N . THR A 1 127 ? 9.047 -1.919 -6.441 1.00 98.06 127 THR A N 1
ATOM 1010 C CA . THR A 1 127 ? 10.501 -2.100 -6.573 1.00 98.06 127 THR A CA 1
ATOM 1011 C C . THR A 1 127 ? 11.096 -1.158 -7.626 1.00 98.06 127 THR A C 1
ATOM 1013 O O . THR A 1 127 ? 10.376 -0.446 -8.332 1.00 98.06 127 THR A O 1
ATOM 1016 N N . GLY A 1 128 ? 12.423 -1.105 -7.712 1.00 97.50 128 GLY A N 1
ATOM 1017 C CA . GLY A 1 128 ? 13.128 -0.209 -8.627 1.00 97.50 128 GLY A CA 1
ATOM 1018 C C . GLY A 1 128 ? 14.448 -0.770 -9.140 1.00 97.50 128 GLY A C 1
ATOM 1019 O O . GLY A 1 128 ? 15.356 -0.003 -9.435 1.00 97.50 128 GLY A O 1
ATOM 1020 N N . ASN A 1 129 ? 14.597 -2.093 -9.191 1.00 96.44 129 ASN A N 1
ATOM 1021 C CA . ASN A 1 129 ? 15.831 -2.771 -9.591 1.00 96.44 129 ASN A CA 1
ATOM 1022 C C . ASN A 1 129 ? 15.796 -3.328 -11.026 1.00 96.44 129 ASN A C 1
ATOM 1024 O O . ASN A 1 129 ? 16.720 -4.044 -11.419 1.00 96.44 129 ASN A O 1
ATOM 1028 N N . THR A 1 130 ? 14.760 -3.012 -11.809 1.00 96.31 130 THR A N 1
ATOM 1029 C CA . THR A 1 130 ? 14.668 -3.392 -13.225 1.00 96.31 130 THR A CA 1
ATOM 1030 C C . THR A 1 130 ? 14.903 -2.180 -14.124 1.00 96.31 130 THR A C 1
ATOM 1032 O O . THR A 1 130 ? 14.337 -1.114 -13.896 1.00 96.31 130 THR A O 1
ATOM 1035 N N . TRP A 1 131 ? 15.734 -2.340 -15.157 1.00 96.62 131 TRP A N 1
ATOM 1036 C CA . TRP A 1 131 ? 15.958 -1.326 -16.193 1.00 96.62 131 TRP A CA 1
ATOM 1037 C C . TRP A 1 131 ? 14.831 -1.354 -17.228 1.00 96.62 131 TRP A C 1
ATOM 1039 O O . TRP A 1 131 ? 14.481 -2.432 -17.716 1.00 96.62 131 TRP A O 1
ATOM 1049 N N . GLY A 1 132 ? 14.302 -0.193 -17.608 1.00 97.12 132 GLY A N 1
ATOM 1050 C CA . GLY A 1 132 ? 13.230 -0.120 -18.599 1.00 97.12 132 GLY A CA 1
ATOM 1051 C C . GLY A 1 132 ? 13.015 1.267 -19.194 1.00 97.12 132 GLY A C 1
ATOM 1052 O O . GLY A 1 132 ? 13.686 2.231 -18.833 1.00 97.12 132 GLY A O 1
ATOM 1053 N N . ASP A 1 133 ? 12.064 1.353 -20.125 1.00 96.50 133 ASP A N 1
ATOM 1054 C CA . ASP A 1 133 ? 11.677 2.592 -20.808 1.00 96.50 133 ASP A CA 1
ATOM 1055 C C . ASP A 1 133 ? 10.937 3.544 -19.855 1.00 96.50 133 ASP A C 1
ATOM 1057 O O . ASP A 1 133 ? 9.951 3.170 -19.214 1.00 96.50 133 ASP A O 1
ATOM 1061 N N . CYS A 1 134 ? 11.412 4.786 -19.767 1.00 96.44 134 CYS A N 1
ATOM 1062 C CA . CYS A 1 134 ? 10.809 5.839 -18.952 1.00 96.44 134 CYS A CA 1
ATOM 1063 C C . CYS A 1 134 ? 9.676 6.592 -19.684 1.00 96.44 134 CYS A C 1
ATOM 1065 O O . CYS A 1 134 ? 9.073 7.502 -19.116 1.00 96.44 134 CYS A O 1
ATOM 1067 N N . GLY A 1 135 ? 9.386 6.263 -20.950 1.00 95.31 135 GLY A N 1
ATOM 1068 C CA . GLY A 1 135 ? 8.300 6.846 -21.749 1.00 95.31 135 GLY A CA 1
ATOM 1069 C C . GLY A 1 135 ? 8.595 8.241 -22.317 1.00 95.31 135 GLY A C 1
ATOM 1070 O O . GLY A 1 135 ? 7.728 8.871 -22.920 1.00 95.31 135 GLY A O 1
ATOM 1071 N N . ASN A 1 136 ? 9.819 8.735 -22.141 1.00 95.56 136 ASN A N 1
ATOM 1072 C CA . ASN A 1 136 ? 10.301 10.042 -22.601 1.00 95.56 136 ASN A CA 1
ATOM 1073 C C . ASN A 1 136 ? 11.476 9.914 -23.597 1.00 95.56 136 ASN A C 1
ATOM 1075 O O . ASN A 1 136 ? 12.172 10.894 -23.866 1.00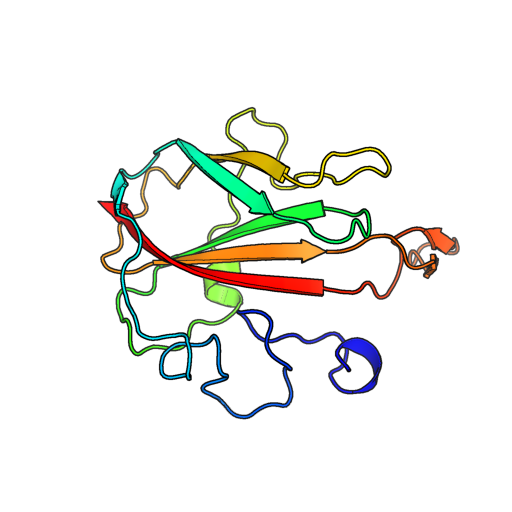 95.56 136 ASN A O 1
ATOM 1079 N N . GLY A 1 137 ? 11.699 8.709 -24.135 1.00 96.19 137 GLY A N 1
ATOM 1080 C CA . GLY A 1 137 ? 12.818 8.395 -25.025 1.00 96.19 137 GLY A CA 1
ATOM 1081 C C . GLY A 1 137 ? 14.130 8.074 -24.303 1.00 96.19 137 GLY A C 1
ATOM 1082 O O . GLY A 1 137 ? 15.148 7.906 -24.974 1.00 96.19 137 GLY A O 1
ATOM 1083 N N . THR A 1 138 ? 14.123 7.989 -22.970 1.00 97.00 138 THR A N 1
ATOM 1084 C CA . THR A 1 138 ? 15.242 7.477 -22.171 1.00 97.00 138 THR A CA 1
ATOM 1085 C C . THR A 1 138 ? 14.871 6.167 -21.493 1.00 97.00 138 THR A C 1
ATOM 1087 O O . THR A 1 138 ? 13.699 5.895 -21.240 1.00 97.00 138 THR A O 1
ATOM 1090 N N . GLU A 1 139 ? 15.885 5.390 -21.136 1.00 97.06 139 GLU A N 1
ATOM 1091 C CA . GLU A 1 139 ? 15.743 4.223 -20.273 1.00 97.06 139 GLU A CA 1
ATOM 1092 C C . GLU A 1 139 ? 16.585 4.430 -19.017 1.00 97.06 139 GLU A C 1
ATOM 1094 O O . GLU A 1 139 ? 17.650 5.053 -19.088 1.00 97.06 139 GLU A O 1
ATOM 1099 N N . ASP A 1 140 ? 16.107 3.920 -17.885 1.00 97.00 140 ASP A N 1
ATOM 1100 C CA . ASP A 1 140 ? 16.822 3.994 -16.613 1.00 97.00 140 ASP A CA 1
ATOM 1101 C C . ASP A 1 140 ? 16.413 2.851 -15.671 1.00 97.00 140 ASP A C 1
ATOM 1103 O O . ASP A 1 140 ? 15.439 2.120 -15.898 1.00 97.00 140 ASP A O 1
ATOM 1107 N N . MET A 1 141 ? 17.168 2.699 -14.590 1.00 96.00 141 MET A N 1
ATOM 1108 C CA . MET A 1 141 ? 16.847 1.816 -13.480 1.00 96.00 141 MET A CA 1
ATOM 1109 C C . MET A 1 141 ? 15.561 2.281 -12.780 1.00 96.00 141 MET A C 1
ATOM 1111 O O . MET A 1 141 ? 15.420 3.449 -12.427 1.00 96.00 141 MET A O 1
ATOM 1115 N N . GLY A 1 142 ? 14.620 1.362 -12.564 1.00 95.25 142 GLY A N 1
ATOM 1116 C CA . GLY A 1 142 ? 13.318 1.647 -11.956 1.00 95.25 142 GLY A CA 1
ATOM 1117 C C . GLY A 1 142 ? 12.256 2.165 -12.932 1.00 95.25 142 GLY A C 1
ATOM 1118 O O . GLY A 1 142 ? 11.106 2.342 -12.531 1.00 95.25 142 GLY A O 1
ATOM 1119 N N . CYS A 1 143 ? 12.604 2.371 -14.207 1.00 95.75 143 CYS A N 1
ATOM 1120 C CA . CYS A 1 143 ? 11.644 2.699 -15.259 1.00 95.75 143 CYS A CA 1
ATOM 1121 C C . CYS A 1 143 ? 10.993 1.449 -15.865 1.00 95.75 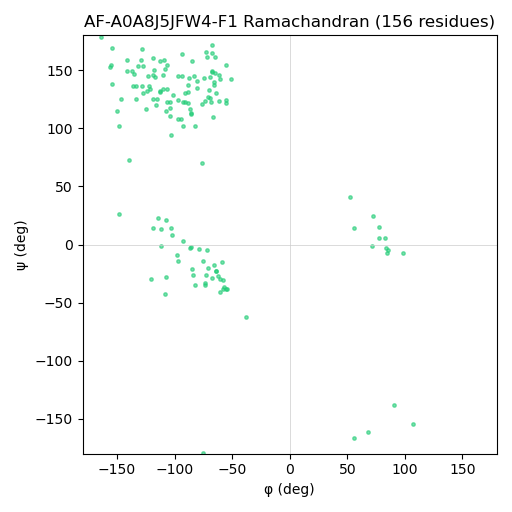143 CYS A C 1
ATOM 1123 O O . CYS A 1 143 ? 11.531 0.343 -15.817 1.00 95.75 143 CYS A O 1
ATOM 1125 N N . GLY A 1 144 ? 9.821 1.630 -16.474 1.00 95.69 144 GLY A N 1
ATOM 1126 C CA . GLY A 1 144 ? 9.045 0.537 -17.051 1.00 95.69 144 GLY A CA 1
ATOM 1127 C C . GLY A 1 144 ? 8.480 -0.434 -16.000 1.00 95.69 144 GLY A C 1
ATOM 1128 O O . GLY A 1 144 ? 8.354 -0.082 -14.827 1.00 95.69 144 GLY A O 1
ATOM 1129 N N . PRO A 1 145 ? 8.100 -1.654 -16.415 1.00 96.62 145 PRO A N 1
ATOM 1130 C CA . PRO A 1 145 ? 7.572 -2.689 -15.528 1.00 96.62 145 PRO A CA 1
ATOM 1131 C C . PRO A 1 145 ? 8.498 -3.026 -14.350 1.00 96.62 145 PRO A C 1
ATOM 1133 O O . PRO A 1 145 ? 9.618 -3.485 -14.561 1.00 96.62 145 PRO A O 1
ATOM 1136 N N . GLN A 1 146 ? 8.005 -2.870 -13.119 1.00 97.62 146 GLN A N 1
ATOM 1137 C CA . GLN A 1 146 ? 8.717 -3.250 -11.891 1.00 97.62 146 GLN A CA 1
ATOM 1138 C C . GLN A 1 146 ? 7.961 -4.336 -11.126 1.00 97.62 146 GLN A C 1
ATOM 1140 O O . GLN A 1 146 ? 6.732 -4.408 -11.171 1.00 97.62 146 GLN A O 1
ATOM 1145 N N . GLU A 1 147 ? 8.682 -5.183 -10.396 1.00 97.19 147 GLU A N 1
ATOM 1146 C CA . GLU A 1 147 ? 8.055 -6.119 -9.463 1.00 97.19 147 GLU A CA 1
ATOM 1147 C C . GLU A 1 147 ? 7.293 -5.355 -8.370 1.00 97.19 147 GLU A C 1
ATOM 1149 O O . GLU A 1 147 ? 7.684 -4.259 -7.955 1.00 97.19 147 GLU A O 1
ATOM 1154 N N . THR A 1 148 ? 6.181 -5.928 -7.918 1.00 97.38 148 THR A N 1
ATOM 1155 C CA . THR A 1 148 ? 5.330 -5.343 -6.887 1.00 97.38 148 THR A CA 1
ATOM 1156 C C . THR A 1 148 ? 5.058 -6.350 -5.781 1.00 97.38 148 THR A C 1
ATOM 1158 O O . THR A 1 148 ? 4.671 -7.483 -6.065 1.00 97.38 148 THR A O 1
ATOM 1161 N N . PHE A 1 149 ? 5.146 -5.900 -4.531 1.00 98.19 149 PHE A N 1
ATOM 1162 C CA . PHE A 1 149 ? 4.653 -6.639 -3.370 1.00 98.19 149 PHE A CA 1
ATOM 1163 C C . PHE A 1 149 ? 3.545 -5.847 -2.691 1.00 98.19 149 PHE A C 1
ATOM 1165 O O . PHE A 1 149 ? 3.579 -4.616 -2.653 1.00 98.19 149 PHE A O 1
ATOM 1172 N N . ARG A 1 150 ? 2.544 -6.549 -2.164 1.00 98.50 150 ARG A N 1
ATOM 1173 C CA . ARG A 1 150 ? 1.478 -5.945 -1.364 1.00 98.50 150 ARG A CA 1
ATOM 1174 C C . ARG A 1 150 ? 1.191 -6.818 -0.158 1.00 98.50 150 ARG A C 1
ATOM 1176 O O . ARG A 1 150 ? 1.317 -8.035 -0.237 1.00 98.50 150 ARG A O 1
ATOM 1183 N N . GLY A 1 151 ? 0.780 -6.185 0.930 1.00 98.06 151 GLY A N 1
ATOM 1184 C CA . GLY A 1 151 ? 0.286 -6.851 2.127 1.00 98.06 151 GLY A CA 1
ATOM 1185 C C . GLY A 1 151 ? -0.875 -6.067 2.718 1.00 98.06 151 GLY A C 1
ATOM 1186 O O . GLY A 1 151 ? -0.930 -4.849 2.574 1.00 98.06 151 GLY A O 1
ATOM 1187 N N . CYS A 1 152 ? -1.800 -6.766 3.368 1.00 98.62 152 CYS A N 1
ATOM 1188 C CA . CYS A 1 152 ? -2.985 -6.176 3.984 1.00 98.62 152 CYS A CA 1
ATOM 1189 C C . CYS A 1 152 ? -3.053 -6.514 5.474 1.00 98.62 152 CYS A C 1
ATOM 1191 O O . CYS A 1 152 ? -2.713 -7.629 5.873 1.00 98.62 152 CYS A O 1
ATOM 1193 N N . ALA A 1 153 ? -3.549 -5.575 6.276 1.00 98.44 153 ALA A N 1
ATOM 1194 C CA . ALA A 1 153 ? -3.850 -5.772 7.688 1.00 98.44 153 ALA A CA 1
ATOM 1195 C C . ALA A 1 153 ? -5.231 -5.202 8.041 1.00 98.44 153 ALA A C 1
ATOM 1197 O O . ALA A 1 153 ? -5.568 -4.087 7.643 1.00 98.44 153 ALA A O 1
ATOM 1198 N N . ASP A 1 154 ? -6.008 -5.956 8.820 1.00 98.75 154 ASP A N 1
ATOM 1199 C CA . ASP A 1 154 ? -7.316 -5.535 9.325 1.00 98.75 154 ASP A CA 1
ATOM 1200 C C . ASP A 1 154 ? -7.160 -4.746 10.636 1.00 98.75 154 ASP A C 1
ATOM 1202 O O . ASP A 1 154 ? -6.712 -5.291 11.648 1.00 98.75 154 ASP A O 1
ATOM 1206 N N . ILE A 1 155 ? -7.544 -3.469 10.648 1.00 98.75 155 ILE A N 1
ATOM 1207 C CA . ILE A 1 155 ? -7.399 -2.565 11.806 1.00 98.75 155 ILE A CA 1
ATOM 1208 C C . ILE A 1 155 ? -8.719 -1.860 12.145 1.00 98.75 155 ILE A C 1
ATOM 1210 O O . ILE A 1 155 ? -9.603 -1.752 11.301 1.00 98.75 155 ILE A O 1
ATOM 1214 N N . GLY A 1 156 ? -8.867 -1.366 13.374 1.00 98.69 156 GLY A N 1
ATOM 1215 C CA . GLY A 1 156 ? -9.980 -0.506 13.793 1.00 98.69 156 GLY A CA 1
ATOM 1216 C C . GLY A 1 156 ? -9.521 0.929 14.053 1.00 98.69 156 GLY A C 1
ATOM 1217 O O . GLY A 1 156 ? -8.407 1.139 14.531 1.00 98.69 156 GLY A O 1
ATOM 1218 N N . ILE A 1 157 ? -10.369 1.919 13.766 1.00 98.75 157 ILE A N 1
ATOM 1219 C CA . ILE A 1 157 ? -10.094 3.344 14.017 1.00 98.75 157 ILE A CA 1
ATOM 1220 C C . ILE A 1 157 ? -11.318 3.976 14.682 1.00 98.75 157 ILE A C 1
ATOM 1222 O O . ILE A 1 157 ? -12.416 3.883 14.129 1.00 98.75 157 ILE A O 1
ATOM 1226 N N . TYR A 1 158 ? -11.126 4.613 15.844 1.00 97.00 158 TYR A N 1
ATOM 1227 C CA . TYR A 1 158 ? -12.192 5.176 16.691 1.00 97.00 158 TYR A CA 1
ATOM 1228 C C . TYR A 1 158 ? -11.967 6.646 17.078 1.00 97.00 158 TYR A C 1
ATOM 1230 O O . TYR A 1 158 ? -10.802 7.110 17.096 1.00 97.00 158 TYR A O 1
#

Radius of gyration: 16.21 Å; Cα contacts (8 Å, |Δi|>4): 374; chains: 1; bounding box: 40×34×42 Å

Sequence (158 aa):
VQWNQNDGKCGVCGDNWADPQPRDNEAGGTYGKGVIVANYTRGQELEIQVDLTTNHLGFFEFSLCVNNDVTKIIKQECLDEHLLEHADGSGTKYYIYKDDPEWHSTVVKLPDDVVCTQCVLQWHYHTGNTWGDCGNGTEDMGCGPQETFRGCADIGIY

Secondary structure (DSSP, 8-state):
-HHHHSTT-B-TTS-BTTSPSSPTTSBTSSSB-----EEE-TT-EEEEEEE-SS---EEEEEEEEE---TTSPP-HHHHTT-BPPBTTSS-S-EEE-TT--SEEEEEEEPPTT--EEEEEEEEEEE---SEEE-SSS-EEET-SS--EEEEEEEEEE-

Mean predicted aligned error: 2.69 Å

Foldseek 3Di:
DCCPPVVNDAFQAGHDPPDDPPDQQWQVHVNLPLDAPEEEAAFDWDKDKDQAPDAQWAWKWKFKAADQDSRDGDDVVRRVVGTWAFPVRPGGTDTTDDPDDRMDITITTHHNPDFHPKMKMKIKGFGFQDWDDQPPPDIDTRHDDTDMGMHIHIHGYD

Nearest PDB structures (foldseek):
  5msz-assembly1_A  TM=9.842E-01  e=2.018E-20  Thermobia domestica
  3o6f-assembly1_D  TM=4.975E-01  e=1.855E-01  Homo sapiens
  7sl9-assembly1_B  TM=4.560E-01  e=1.570E-01  synthetic construct
  7um3-assembly2_H  TM=5.301E-01  e=1.163E+00  Homo sapiens
  6mtn-assembly1_H  TM=4.560E-01  e=1.374E+00  Homo sapiens

Organism: Homarus americanus (NCBI:txid6706)